Protein AF-A0A351LCK6-F1 (afdb_monomer_lite)

Foldseek 3Di:
DKFAQVVCVQQVPDQVPWDDDVVVRIIDDDDDPDDDDDTGDGDDDPPDDTDDDDDDDDPPVRLQDKDKDKDFDDDPNDTPDMDMDIRHRPVPDDDDD

pLDDT: mean 86.62, std 10.21, range [39.09, 96.0]

Sequence (97 aa):
MEAPLYLIDAMQEREPLLKFDEKSQVAWIPIKPQGLHSFGEVLFPAKSRTKLRLLVHIPEELRKNEYEVFVRQLYQDEEVGRVTWRLAPRHCQKQPN

Secondary structure (DSSP, 8-state):
-EEEHHHHHHTT---TT-EEETTTTEEEPPPPSSS--PPPP-PPPTT-----B------GGGTTS-EEEEEEEEETTEEEEEEEEEE--GGG-PPP-

Radius of gyration: 15.67 Å; chains: 1; bounding box: 37×38×36 Å

Structure (mmCIF, N/CA/C/O backbone):
data_AF-A0A351LCK6-F1
#
_entry.id   AF-A0A351LCK6-F1
#
loop_
_atom_site.group_PDB
_atom_site.id
_atom_site.type_symbol
_atom_site.label_atom_id
_atom_site.label_alt_id
_atom_site.label_comp_id
_atom_site.label_asym_id
_atom_site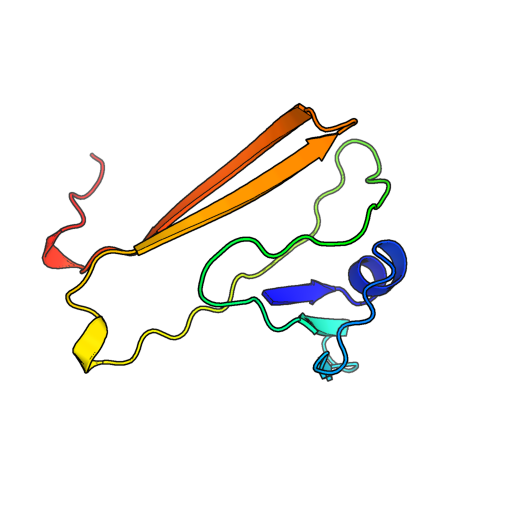.label_entity_id
_atom_site.label_seq_id
_atom_site.pdbx_PDB_ins_code
_atom_site.Cartn_x
_atom_site.Cartn_y
_atom_site.Cartn_z
_atom_site.occupancy
_atom_site.B_iso_or_equiv
_atom_site.auth_seq_id
_atom_site.auth_comp_id
_atom_site.auth_asym_id
_atom_site.auth_atom_id
_atom_site.pdbx_PDB_model_num
ATOM 1 N N . MET A 1 1 ? 3.179 -2.587 0.546 1.00 90.12 1 MET A N 1
ATOM 2 C CA . MET A 1 1 ? 2.926 -1.307 1.231 1.00 90.12 1 MET A CA 1
ATOM 3 C C . MET A 1 1 ? 3.249 -1.482 2.698 1.00 90.12 1 MET A C 1
ATOM 5 O O . MET A 1 1 ? 2.920 -2.521 3.241 1.00 90.12 1 MET A O 1
ATOM 9 N N . GLU A 1 2 ? 3.894 -0.504 3.314 1.00 93.56 2 GLU A N 1
ATOM 10 C CA . GLU A 1 2 ? 4.083 -0.427 4.761 1.00 93.56 2 GLU A CA 1
ATOM 11 C C . GLU A 1 2 ? 3.083 0.571 5.351 1.00 93.56 2 GLU A C 1
ATOM 13 O O . GLU A 1 2 ? 2.951 1.691 4.840 1.00 93.56 2 GLU A O 1
ATOM 18 N N . ALA A 1 3 ? 2.384 0.154 6.404 1.00 92.50 3 ALA A N 1
ATOM 19 C CA . ALA A 1 3 ? 1.374 0.946 7.095 1.00 92.50 3 ALA A CA 1
ATOM 20 C C . ALA A 1 3 ? 1.405 0.675 8.613 1.00 92.50 3 ALA A C 1
ATOM 22 O O . ALA A 1 3 ? 1.819 -0.411 9.016 1.00 92.50 3 ALA A O 1
ATOM 23 N N . PRO A 1 4 ? 0.980 1.622 9.468 1.00 93.31 4 PRO A N 1
ATOM 24 C CA . PRO A 1 4 ? 0.902 1.401 10.912 1.00 93.31 4 PRO A CA 1
ATOM 25 C C . PRO A 1 4 ? -0.119 0.324 11.286 1.00 93.31 4 PRO A C 1
ATOM 27 O O . PRO A 1 4 ? -1.173 0.252 10.656 1.00 93.31 4 PRO A O 1
ATOM 30 N N . LEU A 1 5 ? 0.146 -0.441 12.352 1.00 91.62 5 LEU A N 1
ATOM 31 C CA . LEU A 1 5 ? -0.730 -1.543 12.791 1.00 91.62 5 LEU A CA 1
ATOM 32 C C . LEU A 1 5 ? -2.185 -1.110 13.010 1.00 91.62 5 LEU A C 1
ATOM 34 O O . LEU A 1 5 ? -3.088 -1.738 12.470 1.00 91.62 5 LEU A O 1
ATOM 38 N N . TYR A 1 6 ? -2.407 0.026 13.682 1.00 89.94 6 TYR A N 1
ATOM 39 C CA . TYR A 1 6 ? -3.761 0.526 13.954 1.00 89.94 6 TYR A CA 1
ATOM 40 C C . TYR A 1 6 ? -4.598 0.725 12.684 1.00 89.94 6 TYR A C 1
ATOM 42 O O . TYR A 1 6 ? -5.822 0.657 12.731 1.00 89.94 6 TYR A O 1
ATOM 50 N N . LEU A 1 7 ? -3.949 1.028 11.556 1.00 90.00 7 LEU A N 1
ATOM 51 C CA . LEU A 1 7 ? -4.643 1.258 10.300 1.00 90.00 7 LEU A CA 1
ATOM 52 C C . LEU A 1 7 ? -5.022 -0.074 9.641 1.00 90.00 7 LEU A C 1
ATOM 54 O O . LEU A 1 7 ? -6.117 -0.178 9.105 1.00 90.00 7 LEU A O 1
ATOM 58 N N . ILE A 1 8 ? -4.153 -1.086 9.727 1.00 89.75 8 ILE A N 1
ATOM 59 C CA . ILE A 1 8 ? -4.441 -2.457 9.274 1.00 89.75 8 ILE A CA 1
ATOM 60 C C . ILE A 1 8 ? -5.680 -2.992 9.988 1.00 89.75 8 ILE A C 1
ATOM 62 O O . ILE A 1 8 ? -6.603 -3.488 9.342 1.00 89.75 8 ILE A O 1
ATOM 66 N N . ASP A 1 9 ? -5.709 -2.822 11.312 1.00 87.75 9 ASP A N 1
ATOM 67 C CA . ASP A 1 9 ? -6.822 -3.246 12.156 1.00 87.75 9 ASP A CA 1
ATOM 68 C C . ASP A 1 9 ? -8.108 -2.503 11.780 1.00 87.75 9 ASP A C 1
ATOM 70 O O . ASP A 1 9 ? -9.166 -3.114 11.623 1.00 87.75 9 ASP A O 1
ATOM 74 N N . ALA A 1 10 ? -8.017 -1.184 11.581 1.00 88.06 10 ALA A N 1
ATOM 75 C CA . ALA A 1 10 ? -9.162 -0.343 11.245 1.00 88.06 10 ALA A CA 1
ATOM 76 C C . ALA A 1 10 ? -9.732 -0.623 9.844 1.00 88.06 10 ALA A C 1
ATOM 78 O O . ALA A 1 10 ? -10.943 -0.556 9.661 1.00 88.06 10 ALA A O 1
ATOM 79 N N . MET A 1 11 ? -8.876 -0.967 8.879 1.00 86.81 11 MET A N 1
ATOM 80 C CA . MET A 1 11 ? -9.271 -1.398 7.532 1.00 86.81 11 MET A CA 1
ATOM 81 C C . MET A 1 11 ? -9.774 -2.847 7.506 1.00 86.81 11 MET A C 1
ATOM 83 O O . MET A 1 11 ? -10.277 -3.301 6.482 1.00 86.81 11 MET A O 1
ATOM 87 N N . GLN A 1 12 ? -9.645 -3.578 8.621 1.00 82.75 12 GLN A N 1
ATOM 88 C CA . GLN A 1 12 ? -9.959 -5.003 8.727 1.00 82.75 12 GLN A CA 1
ATOM 89 C C . GLN A 1 12 ? -9.239 -5.835 7.658 1.00 82.75 12 GLN A C 1
ATOM 91 O O . GLN A 1 12 ? -9.798 -6.796 7.125 1.00 82.75 12 GLN A O 1
ATOM 96 N N . GLU A 1 13 ? -7.999 -5.465 7.335 1.00 80.25 13 GLU A N 1
ATOM 97 C CA . GLU A 1 13 ? -7.219 -6.144 6.304 1.00 80.25 13 GLU A CA 1
ATOM 98 C C . GLU A 1 13 ? -6.887 -7.574 6.727 1.00 80.25 13 GLU A C 1
ATOM 100 O O . GLU A 1 13 ? -6.284 -7.815 7.773 1.00 80.25 13 GLU A O 1
ATOM 105 N N . ARG A 1 14 ? -7.273 -8.542 5.891 1.00 70.19 14 ARG A N 1
ATOM 106 C CA . ARG A 1 14 ? -7.079 -9.981 6.145 1.00 70.19 14 ARG A CA 1
ATOM 107 C C . ARG A 1 14 ? -6.239 -10.655 5.071 1.00 70.19 14 ARG A C 1
ATOM 109 O O . ARG A 1 14 ? -6.440 -11.828 4.766 1.00 70.19 14 ARG A O 1
ATOM 116 N N . GLU A 1 15 ? -5.304 -9.918 4.486 1.00 76.06 15 GLU A N 1
ATOM 117 C CA . GLU A 1 15 ? -4.381 -10.475 3.502 1.00 76.06 15 GLU A CA 1
ATOM 118 C C . GLU A 1 15 ? -3.518 -11.587 4.137 1.00 76.06 15 GLU A C 1
ATOM 120 O O . GLU A 1 15 ? -2.752 -11.312 5.063 1.00 76.06 15 GLU A O 1
ATOM 125 N N . PRO A 1 16 ? -3.571 -12.844 3.650 1.00 74.19 16 PRO A N 1
ATOM 126 C CA . PRO A 1 16 ? -2.862 -13.974 4.267 1.00 74.19 16 PRO A CA 1
ATOM 127 C C . PRO A 1 16 ? -1.340 -13.806 4.335 1.00 74.19 16 PRO A C 1
ATOM 129 O O . PRO A 1 16 ? -0.655 -14.499 5.083 1.00 74.19 16 PRO A O 1
ATOM 132 N N . LEU A 1 17 ? -0.806 -12.909 3.507 1.00 81.25 17 LEU A N 1
ATOM 133 C CA . LEU A 1 17 ? 0.617 -12.634 3.360 1.00 81.25 17 LEU A CA 1
ATOM 134 C C . LEU A 1 17 ? 1.056 -11.349 4.088 1.00 81.25 17 LEU A C 1
ATOM 136 O O . LEU A 1 17 ? 2.173 -10.874 3.862 1.00 81.25 17 LEU A O 1
ATOM 140 N N . LEU A 1 18 ? 0.195 -10.791 4.948 1.00 84.94 18 LEU A N 1
ATOM 141 C CA . LEU A 1 18 ? 0.544 -9.719 5.879 1.00 84.94 18 LEU A CA 1
ATOM 142 C C . LEU A 1 18 ? 1.742 -10.130 6.740 1.00 84.94 18 LEU A C 1
ATOM 144 O O . LEU A 1 18 ? 1.770 -11.203 7.342 1.00 84.94 18 LEU A O 1
ATOM 148 N N . LYS A 1 19 ? 2.741 -9.251 6.813 1.00 89.94 19 LYS A N 1
ATOM 149 C CA . LYS A 1 19 ? 3.881 -9.403 7.724 1.00 89.94 19 LYS A CA 1
ATOM 150 C C . LYS A 1 19 ? 3.861 -8.283 8.743 1.00 89.94 19 LYS A C 1
ATOM 152 O O . LYS A 1 19 ? 3.754 -7.123 8.360 1.00 89.94 19 LYS A O 1
ATOM 157 N N . PHE A 1 20 ? 4.010 -8.625 10.012 1.00 90.44 20 PHE A N 1
ATOM 158 C CA . PHE A 1 20 ? 3.986 -7.667 11.110 1.00 90.44 20 PHE A CA 1
ATOM 159 C C . PHE A 1 20 ? 5.401 -7.423 11.636 1.00 90.44 20 PHE A C 1
ATOM 161 O O . PHE A 1 20 ? 6.159 -8.368 11.855 1.00 90.44 20 PHE A O 1
ATOM 168 N N . ASP A 1 21 ? 5.747 -6.155 11.843 1.00 90.69 21 ASP A N 1
ATOM 169 C CA . ASP A 1 21 ? 6.896 -5.733 12.638 1.00 90.69 21 ASP A CA 1
ATOM 170 C C . ASP A 1 21 ? 6.381 -4.987 13.874 1.00 90.69 21 ASP A C 1
ATOM 172 O O . ASP A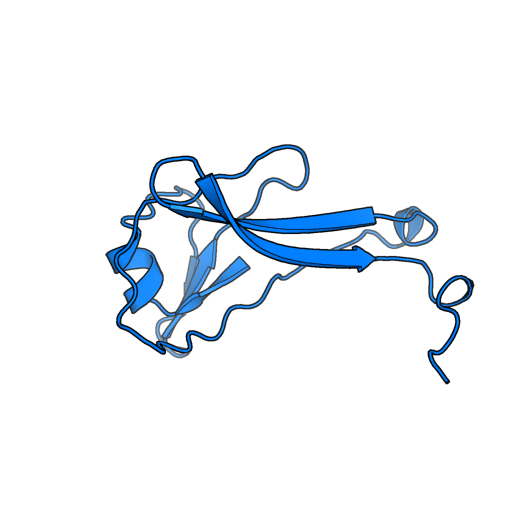 1 21 ? 6.154 -3.774 13.863 1.00 90.69 21 ASP A O 1
ATOM 176 N N . GLU A 1 22 ? 6.188 -5.736 14.959 1.00 84.88 22 GLU A N 1
ATOM 177 C CA . GLU A 1 22 ? 5.708 -5.198 16.233 1.00 84.88 22 GLU A CA 1
ATOM 178 C C . GLU A 1 22 ? 6.688 -4.199 16.859 1.00 84.88 22 GLU A C 1
ATOM 180 O O . GLU A 1 22 ? 6.256 -3.271 17.542 1.00 84.88 22 GLU A O 1
ATOM 185 N N . LYS A 1 23 ? 7.999 -4.328 16.610 1.00 88.94 23 LYS A N 1
ATOM 186 C CA . LYS A 1 23 ? 8.992 -3.399 17.177 1.00 88.94 23 LYS A CA 1
ATOM 187 C C . LYS A 1 23 ? 8.835 -2.008 16.583 1.00 88.94 23 LYS A C 1
ATOM 189 O O . LYS A 1 23 ? 8.928 -1.016 17.301 1.00 88.94 23 LYS A O 1
ATOM 194 N N . SER A 1 24 ? 8.582 -1.951 15.279 1.00 88.69 24 SER A N 1
ATOM 195 C CA . SER A 1 24 ? 8.404 -0.698 14.545 1.00 88.69 24 SER A CA 1
ATOM 196 C C . SER A 1 24 ? 6.935 -0.260 14.454 1.00 88.69 24 SER A C 1
ATOM 198 O O . SER A 1 24 ? 6.661 0.806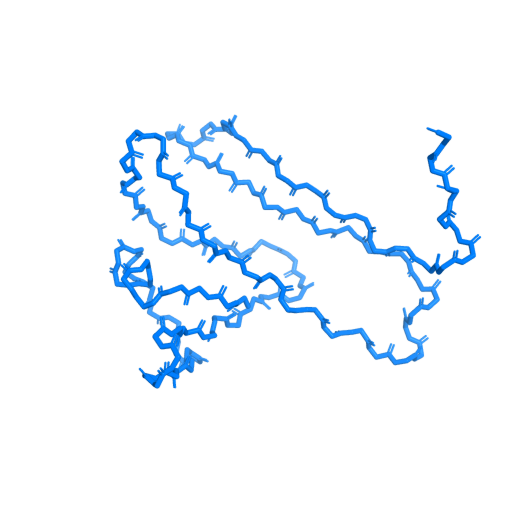 13.907 1.00 88.69 24 SER A O 1
ATOM 200 N N . GLN A 1 25 ? 5.998 -1.052 14.996 1.00 93.00 25 GLN A N 1
ATOM 201 C CA . GLN A 1 25 ? 4.547 -0.816 14.961 1.00 93.00 25 GLN A CA 1
ATOM 202 C C . GLN A 1 25 ? 4.003 -0.614 13.534 1.00 93.00 25 GLN A C 1
ATOM 204 O O . GLN A 1 25 ? 3.127 0.222 13.286 1.00 93.00 25 GLN A O 1
ATOM 209 N N . VAL A 1 26 ? 4.501 -1.415 12.588 1.00 94.38 26 VAL A N 1
ATOM 210 C CA . VAL A 1 26 ? 4.072 -1.403 11.182 1.00 94.38 26 VAL A CA 1
ATOM 211 C C . VAL A 1 26 ? 3.770 -2.808 10.673 1.00 94.38 26 VAL A C 1
ATOM 213 O O . VAL A 1 26 ? 4.292 -3.799 11.178 1.00 94.38 26 VAL A O 1
ATOM 216 N N . ALA A 1 27 ? 2.955 -2.891 9.627 1.00 93.56 27 ALA A N 1
ATOM 217 C CA . ALA A 1 27 ? 2.766 -4.094 8.835 1.00 93.56 27 ALA A CA 1
ATOM 218 C C . ALA A 1 27 ? 3.128 -3.849 7.371 1.00 93.56 27 ALA A C 1
ATOM 220 O O . ALA A 1 27 ? 2.991 -2.740 6.843 1.00 93.56 27 ALA A O 1
ATOM 221 N N . TRP A 1 28 ? 3.533 -4.920 6.699 1.00 93.25 28 TRP A N 1
ATOM 222 C CA . TRP A 1 28 ? 3.731 -4.973 5.263 1.00 93.25 28 TRP A CA 1
ATOM 223 C C . TRP A 1 28 ? 2.586 -5.737 4.604 1.00 93.25 28 TRP A C 1
ATOM 225 O O . TRP A 1 28 ? 2.457 -6.949 4.767 1.00 93.25 28 TRP A O 1
ATOM 235 N N . ILE A 1 29 ? 1.790 -5.014 3.821 1.00 90.50 29 ILE A N 1
ATOM 236 C CA . ILE A 1 29 ? 0.727 -5.560 2.978 1.00 90.50 29 ILE A CA 1
ATOM 237 C C . ILE A 1 29 ? 1.292 -5.793 1.571 1.00 90.50 29 ILE A C 1
ATOM 239 O O . ILE A 1 29 ? 1.790 -4.839 0.953 1.00 90.50 29 ILE A O 1
ATOM 243 N N . PRO A 1 30 ? 1.251 -7.015 1.026 1.00 90.44 30 PRO A N 1
ATOM 244 C CA . PRO A 1 30 ? 1.624 -7.244 -0.361 1.00 90.44 30 PRO A CA 1
ATOM 245 C C . PRO A 1 30 ? 0.586 -6.617 -1.289 1.00 90.44 30 PRO A C 1
ATOM 247 O O . PRO A 1 30 ? -0.605 -6.879 -1.180 1.00 90.44 30 PRO A O 1
ATOM 250 N N . ILE A 1 31 ? 1.055 -5.793 -2.222 1.00 88.44 31 ILE A N 1
ATOM 251 C CA . ILE A 1 31 ? 0.204 -5.171 -3.238 1.00 88.44 31 ILE A CA 1
ATOM 252 C C . ILE A 1 31 ? 0.418 -5.918 -4.542 1.00 88.44 31 ILE A C 1
ATOM 254 O O . ILE A 1 31 ? 1.559 -6.217 -4.906 1.00 88.44 31 ILE A O 1
ATOM 258 N N . LYS A 1 32 ? -0.674 -6.205 -5.253 1.00 88.38 32 LYS A N 1
ATOM 259 C CA . LYS A 1 32 ? -0.585 -6.793 -6.589 1.00 88.38 32 LYS A CA 1
ATOM 260 C C . LYS A 1 32 ? 0.227 -5.847 -7.486 1.00 88.38 32 LYS A C 1
ATOM 262 O O . LYS A 1 32 ? -0.100 -4.665 -7.555 1.00 88.38 32 LYS A O 1
ATOM 267 N N . PRO A 1 33 ? 1.269 -6.332 -8.182 1.00 84.19 33 PRO A N 1
ATOM 268 C CA . PRO A 1 33 ? 2.091 -5.480 -9.042 1.00 84.19 33 PRO A CA 1
ATOM 269 C C . PRO A 1 33 ? 1.343 -5.012 -10.299 1.00 84.19 33 PRO A C 1
ATOM 271 O O . PRO A 1 33 ? 1.820 -4.124 -10.998 1.00 84.19 33 PRO A O 1
ATOM 274 N N . GLN A 1 34 ? 0.199 -5.627 -10.607 1.00 84.94 34 GLN A N 1
ATOM 275 C CA . GLN A 1 34 ? -0.640 -5.316 -11.757 1.00 84.94 34 GLN A CA 1
ATOM 276 C C . GLN A 1 34 ? -2.114 -5.333 -11.355 1.00 84.94 34 GLN A C 1
ATOM 278 O O . GLN A 1 34 ? -2.531 -6.115 -10.496 1.00 84.94 34 GLN A O 1
ATOM 283 N N . GLY A 1 35 ? -2.902 -4.508 -12.042 1.00 88.19 35 GLY A N 1
ATOM 284 C CA . GLY A 1 35 ? -4.341 -4.412 -11.840 1.00 88.19 35 GLY A CA 1
ATOM 285 C C . GLY A 1 35 ? -4.726 -3.637 -10.582 1.00 88.19 35 GLY A C 1
ATOM 286 O O . GLY A 1 35 ? -3.946 -2.859 -10.036 1.00 88.19 35 GLY A O 1
ATOM 287 N N . LEU A 1 36 ? -5.970 -3.837 -10.152 1.00 89.81 36 LEU A N 1
ATOM 288 C CA . LEU A 1 36 ? -6.534 -3.170 -8.988 1.00 89.81 36 LEU A CA 1
ATOM 289 C C . LEU A 1 36 ? -6.308 -4.008 -7.725 1.00 89.81 36 LEU A C 1
ATOM 291 O O . LEU A 1 36 ? -6.622 -5.201 -7.679 1.00 89.81 36 LEU A O 1
ATOM 295 N N . HIS A 1 37 ? -5.796 -3.355 -6.689 1.00 89.94 37 HIS A N 1
ATOM 296 C CA . HIS A 1 37 ? -5.803 -3.852 -5.322 1.00 89.94 37 HIS A CA 1
ATOM 297 C C . HIS A 1 37 ? -6.644 -2.881 -4.496 1.00 89.94 37 HIS A C 1
ATOM 299 O O . HIS A 1 37 ? -6.311 -1.698 -4.408 1.00 89.94 37 HIS A O 1
ATOM 305 N N . SER A 1 38 ? -7.761 -3.375 -3.972 1.00 88.62 38 SER A N 1
ATOM 306 C CA . SER A 1 38 ? -8.646 -2.607 -3.105 1.00 88.62 38 SER A CA 1
ATOM 307 C C . SER A 1 38 ? -8.320 -2.939 -1.667 1.00 88.62 38 SER A C 1
ATOM 309 O O . SER A 1 38 ? -8.073 -4.098 -1.347 1.00 88.62 38 SER A O 1
ATOM 311 N N . PHE A 1 39 ? -8.363 -1.916 -0.832 1.00 87.44 39 PHE A N 1
ATOM 312 C CA . PHE A 1 39 ? -8.292 -2.084 0.601 1.00 87.44 39 PHE A CA 1
ATOM 313 C C . PHE A 1 39 ? -9.683 -1.975 1.227 1.00 87.44 39 PHE A C 1
ATOM 315 O O . PHE A 1 39 ? -10.601 -1.442 0.598 1.00 87.44 39 PHE A O 1
ATOM 322 N N . GLY A 1 40 ? -9.821 -2.455 2.458 1.00 87.12 40 GLY A N 1
ATOM 323 C CA . GLY A 1 40 ? -11.040 -2.337 3.242 1.00 87.12 40 GLY A CA 1
ATOM 324 C C . GLY A 1 40 ? -11.437 -0.890 3.542 1.00 87.12 40 GLY A C 1
ATOM 325 O O . GLY A 1 40 ? -10.646 0.054 3.443 1.00 87.12 40 GLY A O 1
ATOM 326 N N . GLU A 1 41 ? -12.702 -0.723 3.913 1.00 88.75 41 GLU A N 1
ATOM 327 C CA . GLU A 1 41 ? -13.266 0.570 4.282 1.00 88.75 41 GLU A CA 1
ATOM 328 C C . GLU A 1 41 ? -12.842 0.966 5.696 1.00 88.75 41 GLU A C 1
ATOM 330 O O . GLU A 1 41 ? -12.891 0.164 6.629 1.00 88.75 41 GLU A O 1
ATOM 335 N N . VAL A 1 42 ? -12.454 2.229 5.870 1.00 89.00 42 VAL A N 1
ATOM 336 C CA . VAL A 1 42 ? -12.058 2.769 7.170 1.00 89.00 42 VAL A CA 1
ATOM 337 C C . VAL A 1 42 ? -12.513 4.216 7.318 1.00 89.00 42 VAL A C 1
ATOM 339 O O . VAL A 1 42 ? -12.456 5.016 6.381 1.00 89.00 42 VAL A O 1
ATOM 342 N N . LEU A 1 43 ? -12.948 4.568 8.527 1.00 88.88 43 LEU A N 1
ATOM 343 C CA . LEU A 1 43 ? -13.273 5.943 8.881 1.00 88.88 43 LEU A CA 1
ATOM 344 C C . LEU A 1 43 ? -12.004 6.690 9.289 1.00 88.88 43 LEU A C 1
ATOM 346 O O . LEU A 1 43 ? -11.382 6.387 10.308 1.00 88.88 43 LEU A O 1
ATOM 350 N N . PHE A 1 44 ? -11.649 7.708 8.511 1.00 86.62 44 PHE A N 1
ATOM 351 C CA . PHE A 1 44 ? -10.567 8.622 8.852 1.00 86.62 44 PHE A CA 1
ATOM 352 C C . PHE A 1 44 ? -11.105 9.817 9.649 1.00 86.62 44 PHE A C 1
ATOM 354 O O . PHE A 1 44 ? -12.009 10.511 9.175 1.00 86.62 44 PHE A O 1
ATOM 361 N N . PRO A 1 45 ? -10.546 10.119 10.835 1.00 87.88 45 PRO A N 1
ATOM 362 C CA . PRO A 1 45 ? -10.844 11.362 11.531 1.00 87.88 45 PRO A CA 1
ATOM 363 C C . PRO A 1 45 ? -10.512 12.580 10.663 1.00 87.88 45 PRO A C 1
ATOM 365 O O . PRO A 1 45 ? -9.544 12.579 9.898 1.00 87.88 45 PRO A O 1
ATOM 368 N N . ALA A 1 46 ? -11.272 13.663 10.822 1.00 87.88 46 ALA A N 1
ATOM 369 C CA . ALA A 1 46 ? -10.996 14.901 10.103 1.00 87.88 46 ALA A CA 1
ATOM 370 C C . ALA A 1 46 ? -9.541 15.352 10.328 1.00 87.88 46 ALA A C 1
ATOM 372 O O . ALA A 1 46 ? -9.065 15.423 11.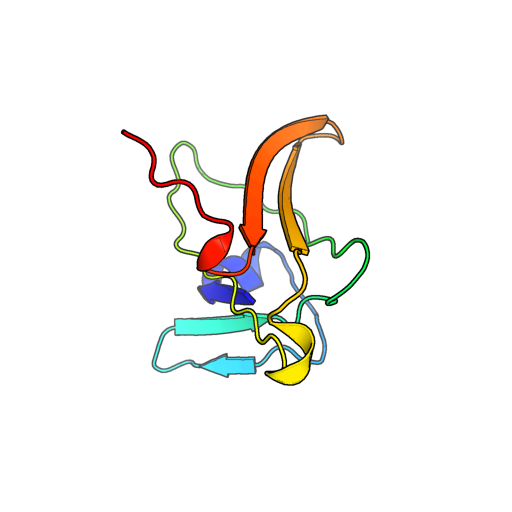462 1.00 87.88 46 ALA A O 1
ATOM 373 N N . LYS A 1 47 ? -8.843 15.685 9.232 1.00 87.94 47 LYS A N 1
ATOM 374 C CA . LYS A 1 47 ? -7.429 16.109 9.220 1.00 87.94 47 LYS A CA 1
ATOM 375 C C . LYS A 1 47 ? -6.428 15.042 9.692 1.00 87.94 47 LYS A C 1
ATOM 377 O O . LYS A 1 47 ? -5.281 15.390 9.983 1.00 87.94 47 LYS A O 1
ATOM 382 N N . SER A 1 48 ? -6.814 13.765 9.755 1.00 88.50 48 SER A N 1
ATOM 383 C CA . SER A 1 48 ? -5.881 12.688 10.089 1.00 88.50 48 SER A CA 1
ATOM 384 C C . SER A 1 48 ? -4.701 12.660 9.119 1.00 88.50 48 SER A C 1
ATOM 386 O O . SER A 1 48 ? -4.871 12.813 7.908 1.00 88.50 48 SER A O 1
ATOM 388 N N . ARG A 1 49 ? -3.501 12.427 9.649 1.00 89.62 49 ARG A N 1
ATOM 389 C CA . ARG A 1 49 ? -2.282 12.240 8.861 1.00 89.62 49 ARG A CA 1
ATOM 390 C C . ARG A 1 49 ? -1.660 10.910 9.236 1.00 89.62 49 ARG A C 1
ATOM 392 O O . ARG A 1 49 ? -1.004 10.803 10.269 1.00 89.62 49 ARG A O 1
ATOM 399 N N . THR A 1 50 ? -1.844 9.916 8.379 1.00 89.00 50 THR A N 1
ATOM 400 C CA . THR A 1 50 ? -1.231 8.602 8.551 1.00 89.00 50 THR A CA 1
ATOM 401 C C . THR A 1 50 ? -0.085 8.444 7.569 1.00 89.00 50 THR A C 1
ATOM 403 O O . THR A 1 50 ? -0.239 8.651 6.366 1.00 89.00 50 THR A O 1
ATOM 406 N N . LYS A 1 51 ? 1.094 8.099 8.088 1.00 89.50 51 LYS A N 1
ATOM 407 C CA . LYS A 1 51 ? 2.266 7.849 7.255 1.00 89.50 51 LYS A CA 1
ATOM 408 C C . LYS A 1 51 ? 2.138 6.472 6.614 1.00 89.50 51 LYS A C 1
ATOM 410 O O . LYS A 1 51 ? 2.083 5.473 7.320 1.00 89.50 51 LYS A O 1
ATOM 415 N N . LEU A 1 52 ? 2.151 6.445 5.288 1.00 90.06 52 LEU A N 1
ATOM 416 C CA . LEU A 1 52 ? 2.159 5.232 4.477 1.00 90.06 52 LEU A CA 1
ATOM 417 C C . LEU A 1 52 ? 3.393 5.221 3.589 1.00 90.06 52 LEU A C 1
ATOM 419 O O . LEU A 1 52 ? 3.879 6.278 3.176 1.00 90.06 52 LEU A O 1
ATOM 423 N N . ARG A 1 53 ? 3.900 4.028 3.275 1.00 91.50 53 ARG A N 1
ATOM 424 C CA . ARG A 1 53 ? 5.003 3.869 2.323 1.00 91.50 53 ARG A CA 1
ATOM 425 C C . ARG A 1 53 ? 4.682 2.801 1.297 1.00 91.50 53 ARG A C 1
ATOM 427 O O . ARG A 1 53 ? 4.495 1.626 1.612 1.00 91.50 53 ARG A O 1
ATOM 434 N N . LEU A 1 54 ? 4.690 3.202 0.035 1.00 90.25 54 LEU A N 1
ATOM 435 C CA . LEU A 1 54 ? 4.692 2.263 -1.071 1.00 90.25 54 LEU A CA 1
ATOM 436 C C . LEU A 1 54 ? 6.128 1.779 -1.303 1.00 90.25 54 LEU A C 1
ATOM 438 O O . LEU A 1 54 ? 7.004 2.552 -1.685 1.00 90.25 54 LEU A O 1
ATOM 442 N N . LEU A 1 55 ? 6.367 0.497 -1.040 1.00 91.00 55 LEU A N 1
ATOM 443 C CA . LEU A 1 55 ? 7.645 -0.155 -1.307 1.00 91.00 55 LEU A CA 1
ATOM 444 C C . LEU A 1 55 ? 7.546 -0.834 -2.673 1.00 91.00 55 LEU A C 1
ATOM 446 O O . LEU A 1 55 ? 6.741 -1.749 -2.839 1.00 91.00 55 LEU A O 1
ATOM 450 N N . VAL A 1 56 ? 8.335 -0.364 -3.639 1.00 89.00 56 VAL A N 1
ATOM 451 C CA . VAL A 1 56 ? 8.346 -0.880 -5.013 1.00 89.00 56 VAL A CA 1
ATOM 452 C C . VAL A 1 56 ? 9.718 -1.462 -5.313 1.00 89.00 56 VAL A C 1
ATOM 454 O O . VAL A 1 56 ? 10.735 -0.793 -5.137 1.00 89.00 56 VAL A O 1
ATOM 457 N N . HIS A 1 57 ? 9.740 -2.700 -5.793 1.00 89.50 57 HIS A N 1
ATOM 458 C CA . HIS A 1 57 ? 10.939 -3.343 -6.310 1.00 89.50 57 HIS A CA 1
ATOM 459 C C . HIS A 1 57 ? 10.793 -3.539 -7.821 1.00 89.50 57 HIS A C 1
ATOM 461 O O . HIS A 1 57 ? 9.885 -4.237 -8.267 1.00 89.50 57 HIS A O 1
ATOM 467 N N . ILE A 1 58 ? 11.689 -2.924 -8.596 1.00 89.56 58 ILE A N 1
ATOM 468 C CA . ILE A 1 58 ? 11.781 -3.100 -10.050 1.00 89.56 58 ILE A CA 1
ATOM 469 C C . ILE A 1 58 ? 13.099 -3.835 -10.342 1.00 89.56 58 ILE A C 1
ATOM 471 O O . ILE A 1 58 ? 14.167 -3.265 -10.053 1.00 89.56 58 ILE A O 1
ATOM 475 N N . PRO A 1 59 ? 13.045 -5.066 -10.895 1.00 91.94 59 PRO A N 1
ATOM 476 C CA . PRO A 1 59 ? 14.228 -5.801 -11.343 1.00 91.94 59 PRO A CA 1
ATOM 477 C C . PRO A 1 59 ? 15.094 -4.956 -12.275 1.00 91.94 59 PRO A C 1
ATOM 479 O O . PRO A 1 59 ? 14.573 -4.135 -13.031 1.00 91.94 59 PRO A O 1
ATOM 482 N N . GLU A 1 60 ? 16.412 -5.124 -12.203 1.00 91.31 60 GLU A N 1
ATOM 483 C CA . GLU A 1 60 ? 17.372 -4.235 -12.862 1.00 91.31 60 GLU A CA 1
ATOM 484 C C . GLU A 1 60 ? 17.162 -4.141 -14.376 1.00 91.31 60 GLU A C 1
ATOM 486 O O . GLU A 1 60 ? 17.158 -3.045 -14.939 1.00 91.31 60 GLU A O 1
ATOM 491 N N . GLU A 1 61 ? 16.849 -5.267 -15.008 1.00 93.50 61 GLU A N 1
ATOM 492 C CA . GLU A 1 61 ? 16.611 -5.412 -16.444 1.00 93.50 61 GLU A CA 1
ATOM 493 C C . GLU A 1 61 ? 15.385 -4.613 -16.919 1.00 93.50 61 GLU A C 1
ATOM 495 O O . GLU A 1 61 ? 15.273 -4.241 -18.092 1.00 93.50 61 GLU A O 1
ATOM 500 N N . LEU A 1 62 ? 14.464 -4.337 -15.992 1.00 91.19 62 LEU A N 1
ATOM 501 C CA . LEU A 1 62 ? 13.178 -3.689 -16.229 1.00 91.19 62 LEU A CA 1
ATOM 502 C C . LEU A 1 62 ? 13.164 -2.211 -15.814 1.00 91.19 62 LEU A C 1
ATOM 504 O O . LEU A 1 62 ? 12.178 -1.514 -16.066 1.00 91.19 62 LEU A O 1
ATOM 508 N N . ARG A 1 63 ? 14.252 -1.690 -15.229 1.00 89.88 63 ARG A N 1
ATOM 509 C CA . ARG A 1 63 ? 14.360 -0.278 -14.800 1.00 89.88 63 ARG A CA 1
ATOM 510 C C . ARG A 1 63 ? 14.425 0.723 -15.956 1.00 89.88 63 ARG A C 1
ATOM 512 O O . ARG A 1 63 ? 14.338 1.922 -15.716 1.00 89.88 63 ARG A O 1
ATOM 519 N N . LYS A 1 64 ? 14.594 0.243 -17.191 1.00 90.06 64 LYS A N 1
ATOM 520 C CA . LYS A 1 64 ? 14.548 1.054 -18.419 1.00 90.06 64 LYS A CA 1
ATOM 521 C C . LYS A 1 64 ? 13.127 1.403 -18.873 1.00 90.06 64 LYS A C 1
ATOM 523 O O . LYS A 1 64 ? 12.976 2.263 -19.732 1.00 90.06 64 LYS A O 1
ATOM 528 N N . ASN A 1 65 ? 12.115 0.737 -18.323 1.00 91.19 65 ASN A N 1
ATOM 529 C CA . ASN A 1 65 ? 10.722 0.999 -18.660 1.00 91.19 65 ASN A CA 1
ATOM 530 C C . ASN A 1 65 ? 10.145 2.096 -17.761 1.00 91.19 65 ASN A C 1
ATOM 532 O O . ASN A 1 65 ? 10.702 2.425 -16.711 1.00 91.19 65 ASN A O 1
ATOM 536 N N . GLU A 1 66 ? 8.988 2.609 -18.159 1.00 91.69 66 GLU A N 1
ATOM 537 C CA . GLU A 1 66 ? 8.188 3.515 -17.348 1.00 91.69 66 GLU A CA 1
ATOM 538 C C . GLU A 1 66 ? 7.004 2.786 -16.724 1.00 91.69 66 GLU A C 1
ATOM 540 O O . GLU A 1 66 ? 6.408 1.900 -17.339 1.00 91.69 66 GLU A O 1
ATOM 545 N N . TYR A 1 67 ? 6.649 3.191 -15.509 1.00 90.44 67 TYR A N 1
ATOM 546 C CA . TYR A 1 67 ? 5.513 2.648 -14.780 1.00 90.44 67 TYR A CA 1
ATOM 547 C C . TYR A 1 67 ? 4.692 3.781 -14.191 1.00 90.44 67 TYR A C 1
ATOM 549 O O . TYR A 1 67 ? 5.232 4.800 -13.757 1.00 90.44 67 TYR A O 1
ATOM 557 N N . GLU A 1 68 ? 3.388 3.573 -14.121 1.00 90.62 68 GLU A N 1
ATOM 558 C CA . GLU A 1 68 ? 2.487 4.437 -13.382 1.00 90.62 68 GLU A CA 1
ATOM 559 C C . GLU A 1 68 ? 1.902 3.650 -12.218 1.00 90.62 68 GLU A C 1
ATOM 561 O O . GLU A 1 68 ? 1.461 2.511 -12.373 1.00 90.62 68 GLU A O 1
ATOM 566 N N . VAL A 1 69 ? 1.927 4.260 -11.040 1.00 91.06 69 VAL A N 1
ATOM 567 C CA . VAL A 1 69 ? 1.252 3.745 -9.857 1.00 91.06 69 VAL A CA 1
ATOM 568 C C . VAL A 1 69 ? 0.385 4.855 -9.316 1.00 91.06 69 VAL A C 1
ATOM 570 O O . VAL A 1 69 ? 0.853 5.975 -9.142 1.00 91.06 69 VAL A O 1
ATOM 573 N N . PHE A 1 70 ? -0.864 4.554 -9.004 1.00 92.06 70 PHE A N 1
ATOM 574 C CA . PHE A 1 70 ? -1.741 5.512 -8.361 1.00 92.06 70 PHE A CA 1
ATOM 575 C C . PHE A 1 70 ? -2.487 4.859 -7.206 1.00 92.06 70 PHE A C 1
ATOM 577 O O . PHE A 1 70 ? -2.761 3.661 -7.208 1.00 92.06 70 PHE A O 1
ATOM 584 N N . VAL A 1 71 ? -2.819 5.673 -6.214 1.00 91.31 71 VAL A N 1
ATOM 585 C CA . VAL A 1 71 ? -3.717 5.318 -5.118 1.00 91.31 71 VAL A CA 1
ATOM 586 C C . VAL A 1 71 ? -4.890 6.275 -5.187 1.00 91.31 71 VAL A C 1
ATOM 588 O O . VAL A 1 71 ? -4.696 7.487 -5.295 1.00 91.31 71 VAL A O 1
ATOM 591 N N . ARG A 1 72 ? -6.098 5.717 -5.138 1.00 93.50 72 ARG A N 1
ATOM 592 C CA . ARG A 1 72 ? -7.351 6.471 -5.101 1.00 93.50 72 ARG A CA 1
ATOM 593 C C . ARG A 1 72 ? -7.963 6.336 -3.721 1.00 93.50 72 ARG A C 1
ATOM 595 O O . ARG A 1 72 ? -7.951 5.248 -3.150 1.00 93.50 72 ARG A O 1
ATOM 602 N N . GLN A 1 73 ? -8.524 7.427 -3.234 1.00 91.31 73 GLN A N 1
ATOM 603 C CA . GLN A 1 73 ? -9.424 7.434 -2.099 1.00 91.31 73 GLN A CA 1
ATOM 604 C C . GLN A 1 73 ? -10.850 7.500 -2.637 1.00 91.31 73 GLN A C 1
ATOM 606 O O . GLN A 1 73 ? -11.188 8.428 -3.373 1.00 91.31 73 GLN A O 1
ATOM 611 N N . LEU A 1 74 ? -11.661 6.511 -2.271 1.00 93.19 74 LEU A N 1
ATOM 612 C CA . LEU A 1 74 ? -13.068 6.442 -2.642 1.00 93.19 74 LEU A CA 1
ATOM 613 C C . LEU A 1 74 ? -13.937 6.756 -1.420 1.00 93.19 74 LEU A C 1
ATOM 615 O O . LEU A 1 74 ? -13.617 6.333 -0.308 1.00 93.19 74 LEU A O 1
ATOM 619 N N . TYR A 1 75 ? -15.023 7.490 -1.629 1.00 91.69 75 TYR A N 1
ATOM 620 C CA . TYR A 1 75 ? -16.090 7.702 -0.656 1.00 91.69 75 TYR A CA 1
ATOM 621 C C . TYR A 1 75 ? -17.425 7.532 -1.376 1.00 91.69 75 TYR A C 1
ATOM 623 O O . TYR A 1 75 ? -17.701 8.277 -2.308 1.00 91.69 75 TYR A O 1
ATOM 631 N N . GLN A 1 76 ? -18.237 6.557 -0.953 1.00 91.31 76 GLN A N 1
ATOM 632 C CA . GLN A 1 76 ? -19.498 6.211 -1.631 1.00 91.31 76 GLN A CA 1
ATOM 633 C C . GLN A 1 76 ? -19.301 5.983 -3.142 1.00 91.31 76 GLN A C 1
ATOM 635 O O . GLN A 1 76 ? -19.996 6.576 -3.958 1.00 91.31 76 GLN A O 1
ATOM 640 N N . ASP A 1 77 ? -18.296 5.176 -3.495 1.00 90.56 77 ASP A N 1
ATOM 641 C CA . ASP A 1 77 ? -17.872 4.870 -4.873 1.00 90.56 77 ASP A CA 1
ATOM 642 C C . ASP A 1 77 ? -17.342 6.053 -5.707 1.00 90.56 77 ASP A C 1
ATOM 644 O O . ASP A 1 77 ? -16.833 5.851 -6.810 1.00 90.56 77 ASP A O 1
ATOM 648 N N . GLU A 1 78 ? -17.347 7.268 -5.160 1.00 95.25 78 GLU A N 1
ATOM 649 C CA . GLU A 1 78 ? -16.813 8.464 -5.807 1.00 95.25 78 GLU A CA 1
ATOM 650 C C . GLU A 1 78 ? -15.352 8.707 -5.419 1.00 95.25 78 GLU A C 1
ATOM 652 O O . GLU A 1 78 ? -14.956 8.596 -4.255 1.00 95.25 78 GLU A O 1
ATOM 657 N N . GLU A 1 79 ? -14.522 9.071 -6.398 1.00 96.00 79 GLU A N 1
ATOM 658 C CA . GLU A 1 79 ? -13.128 9.424 -6.140 1.00 96.00 79 GLU A CA 1
ATOM 659 C C . GLU A 1 79 ? -13.031 10.821 -5.525 1.00 96.00 79 GLU A C 1
ATOM 661 O O . GLU A 1 79 ? -13.310 11.829 -6.170 1.00 96.00 79 GLU A O 1
ATOM 666 N N . VAL A 1 80 ? -12.561 10.881 -4.280 1.00 93.81 80 VAL A N 1
ATOM 667 C CA . VAL A 1 80 ? -12.386 12.138 -3.533 1.00 93.81 80 VAL A CA 1
ATOM 668 C C . VAL A 1 80 ? -10.926 12.573 -3.431 1.00 93.81 80 VAL A C 1
ATOM 670 O O . VAL A 1 80 ? -10.629 13.677 -2.976 1.00 93.81 80 VAL A O 1
ATOM 673 N N . GLY A 1 81 ? -9.995 11.722 -3.858 1.00 91.50 81 GLY A N 1
ATOM 674 C CA . GLY A 1 81 ? -8.575 12.037 -3.862 1.00 91.50 81 GLY A CA 1
ATOM 675 C C . GLY A 1 81 ? -7.746 11.003 -4.608 1.00 91.50 81 GLY A C 1
ATOM 676 O O . GLY A 1 81 ? -8.073 9.816 -4.633 1.00 91.50 81 GLY A O 1
ATOM 677 N N . ARG A 1 82 ? -6.634 11.453 -5.192 1.00 94.50 82 ARG A N 1
ATOM 678 C CA . ARG A 1 82 ? -5.676 10.587 -5.878 1.00 94.50 82 ARG A CA 1
ATOM 679 C C . ARG A 1 82 ? -4.258 11.083 -5.693 1.00 94.50 82 ARG A C 1
ATOM 681 O O . ARG A 1 82 ? -3.984 12.277 -5.775 1.00 94.50 82 ARG A O 1
ATOM 688 N N . VAL A 1 83 ? -3.351 10.132 -5.515 1.00 91.12 83 VAL A N 1
ATOM 689 C CA . VAL A 1 83 ? -1.915 10.361 -5.655 1.00 91.12 83 VAL A CA 1
ATOM 690 C C . VAL A 1 83 ? -1.403 9.448 -6.754 1.00 91.12 83 VAL A C 1
ATOM 692 O O . VAL A 1 83 ? -1.628 8.241 -6.702 1.00 91.12 83 VAL A O 1
ATOM 695 N N . THR A 1 84 ? -0.716 10.027 -7.736 1.00 93.12 84 THR A N 1
ATOM 696 C CA . THR A 1 84 ? -0.108 9.296 -8.850 1.00 93.12 84 THR A CA 1
ATOM 697 C C . THR A 1 84 ? 1.401 9.492 -8.828 1.00 93.12 84 THR A C 1
ATOM 699 O O . THR A 1 84 ? 1.898 10.613 -8.737 1.00 93.12 84 THR A O 1
ATOM 702 N N . TRP A 1 85 ? 2.128 8.391 -8.952 1.00 90.69 85 TRP A N 1
ATOM 703 C CA . TRP A 1 85 ? 3.568 8.335 -9.133 1.00 90.69 85 TRP A CA 1
ATOM 704 C C . TRP A 1 85 ? 3.879 7.792 -10.524 1.00 90.69 85 TRP A C 1
ATOM 706 O O . TRP A 1 85 ? 3.432 6.705 -10.888 1.00 90.69 85 TRP A O 1
ATOM 716 N N . ARG A 1 86 ? 4.713 8.513 -11.277 1.00 90.81 86 ARG A N 1
ATOM 717 C CA . ARG A 1 86 ? 5.332 8.004 -12.503 1.00 90.81 86 ARG A CA 1
ATOM 718 C C . ARG A 1 86 ? 6.767 7.599 -12.200 1.00 90.81 86 ARG A C 1
ATOM 720 O O . ARG A 1 86 ? 7.613 8.438 -11.891 1.00 90.81 86 ARG A O 1
ATOM 727 N N . LEU A 1 87 ? 7.034 6.302 -12.263 1.00 89.31 87 LEU A N 1
ATOM 728 C CA . LEU A 1 87 ? 8.3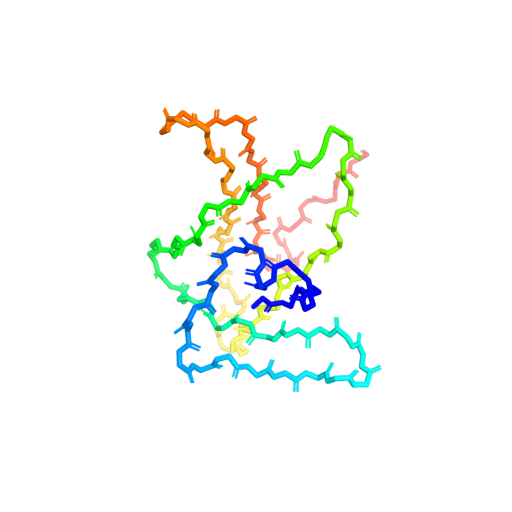59 5.727 -12.088 1.00 89.31 87 LEU A CA 1
ATOM 729 C C . LEU A 1 87 ? 9.008 5.650 -1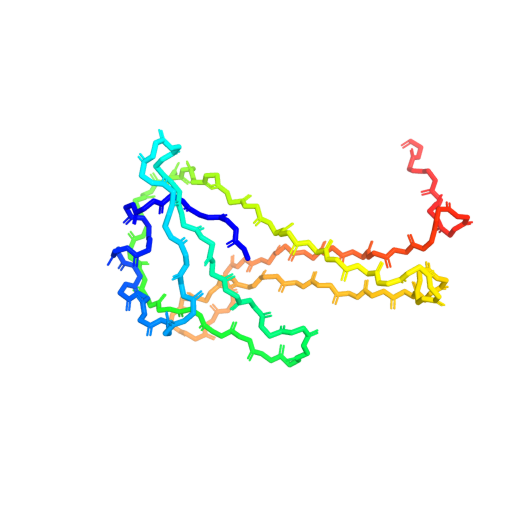3.468 1.00 89.31 87 LEU A C 1
ATOM 731 O O . LEU A 1 87 ? 8.780 4.705 -14.219 1.00 89.31 87 LEU A O 1
ATOM 735 N N . ALA A 1 88 ? 9.775 6.679 -13.812 1.00 87.06 88 ALA A N 1
ATOM 736 C CA . ALA A 1 88 ? 10.508 6.751 -15.069 1.00 87.06 88 ALA A CA 1
ATOM 737 C C . ALA A 1 88 ? 12.019 6.581 -14.834 1.00 87.06 88 ALA A C 1
ATOM 739 O O . ALA A 1 88 ? 12.521 6.950 -13.763 1.00 87.06 88 ALA A O 1
ATOM 740 N N . PRO A 1 89 ? 12.770 6.073 -15.827 1.00 81.94 89 PRO A N 1
ATOM 741 C CA . PRO A 1 89 ? 14.224 6.054 -15.777 1.00 81.94 89 PRO A CA 1
ATOM 742 C C . PRO A 1 89 ? 14.784 7.459 -15.527 1.00 81.94 89 PRO A C 1
ATOM 744 O O . PRO A 1 89 ? 14.244 8.450 -16.019 1.00 81.94 89 PRO A O 1
ATOM 747 N N . ARG A 1 90 ? 15.911 7.563 -14.810 1.00 73.81 90 ARG A N 1
ATOM 748 C CA . ARG A 1 90 ? 16.510 8.860 -14.426 1.00 73.81 90 ARG A CA 1
ATOM 749 C C . ARG A 1 90 ? 16.772 9.800 -15.608 1.00 73.81 90 ARG A C 1
ATOM 751 O O . ARG A 1 90 ? 16.674 11.006 -15.446 1.00 73.81 90 ARG A O 1
ATOM 758 N N . HIS A 1 91 ? 17.065 9.261 -16.792 1.00 69.44 91 HIS A N 1
ATOM 759 C CA . HIS A 1 91 ? 17.301 10.056 -18.002 1.00 69.44 91 HIS A CA 1
ATOM 760 C C . HIS A 1 91 ? 16.021 10.664 -18.607 1.00 69.44 91 HIS A C 1
ATOM 762 O O . HIS A 1 91 ? 16.113 11.529 -19.470 1.00 69.44 91 HIS A O 1
ATOM 768 N N . CYS A 1 92 ? 14.838 10.222 -18.170 1.00 58.50 92 CYS A N 1
ATOM 769 C CA . CYS A 1 92 ? 13.540 10.729 -18.618 1.00 58.50 92 CYS A CA 1
ATOM 770 C C . CYS A 1 92 ? 12.923 11.742 -17.632 1.00 58.50 92 CYS A C 1
ATOM 772 O O . CYS A 1 92 ? 11.948 12.421 -17.951 1.00 58.50 92 CYS A O 1
ATOM 774 N N . GLN A 1 93 ? 13.495 11.882 -16.429 1.00 60.28 93 GLN A N 1
ATOM 775 C CA . GLN A 1 93 ? 13.068 12.888 -15.459 1.00 60.28 93 GLN A CA 1
ATOM 776 C C . GLN A 1 93 ? 13.593 14.266 -15.887 1.00 60.28 93 GLN A C 1
ATOM 778 O O . GLN A 1 93 ? 14.724 14.634 -15.578 1.00 60.28 93 GLN A O 1
ATOM 783 N N . LYS A 1 94 ? 12.773 15.050 -16.601 1.00 58.19 94 LYS A N 1
ATOM 784 C CA . LYS A 1 94 ? 13.015 16.496 -16.716 1.00 58.19 94 LYS A CA 1
ATOM 785 C C . LYS A 1 94 ? 12.922 17.090 -15.308 1.00 58.19 94 LYS A C 1
ATOM 787 O O . LYS A 1 94 ? 11.884 16.952 -14.662 1.00 58.19 94 LYS A O 1
ATOM 792 N N . GLN A 1 95 ? 14.007 17.698 -14.828 1.00 47.75 95 GLN A N 1
ATOM 793 C CA . GLN A 1 95 ? 14.000 18.442 -13.569 1.00 47.75 95 GLN A CA 1
ATOM 794 C C . GLN A 1 95 ? 12.925 19.537 -13.663 1.00 47.75 95 GLN A C 1
ATOM 796 O O . GLN A 1 95 ? 12.918 20.271 -14.655 1.00 47.75 95 GLN A O 1
ATOM 801 N N . PRO A 1 96 ? 11.991 19.635 -12.702 1.00 48.88 96 PRO A N 1
ATOM 802 C CA . PRO A 1 96 ? 11.138 20.808 -12.621 1.00 48.88 96 PRO A CA 1
ATOM 803 C C . PRO A 1 96 ? 12.019 22.015 -12.263 1.00 48.88 96 PRO A C 1
ATOM 805 O O . PRO A 1 96 ? 12.816 21.925 -11.327 1.00 48.88 96 PRO A O 1
ATOM 808 N N . ASN A 1 97 ? 11.908 23.086 -13.059 1.00 39.09 97 ASN A N 1
ATOM 809 C CA . ASN A 1 97 ? 12.488 24.405 -12.771 1.00 39.09 97 ASN A CA 1
ATOM 810 C C . ASN A 1 97 ? 11.948 24.979 -11.459 1.00 39.09 97 ASN A C 1
ATOM 812 O O . ASN A 1 97 ? 10.753 24.737 -11.168 1.00 39.09 97 ASN A O 1
#